Protein AF-I7BKN1-F1 (afdb_monomer)

Nearest PDB structures (foldseek):
  3a98-assembly2_C  TM=4.301E-01  e=1.721E+00  Homo sapiens

Radius of gyration: 21.57 Å; Cα contacts (8 Å, |Δi|>4): 76; chains: 1; bounding box: 31×23×84 Å

Mean predicted aligned error: 9.2 Å

Secondary structure (DSSP, 8-state):
---HHHHHHHHHHHHHHHHHHHHHHHHHHHTT-S-HHHHHHHHHHHHHHHHHHHHSSTT--HHHHHHHHHHHHHHHHHHHHHHHHTTS---TTPPTT-TTSS-SSGGGS--

pLDDT: mean 86.97, std 16.74, range [44.28, 98.81]

Solvent-accessible surface area (backbone atoms only — not comparable to full-atom values): 6450 Å² total; per-residue (Å²): 133,88,48,72,65,59,53,49,51,52,54,54,47,50,52,49,27,53,50,52,16,51,50,43,27,53,49,24,60,73,69,68,43,84,62,25,68,57,52,14,46,42,24,31,50,25,30,41,48,26,51,52,48,68,72,61,56,87,86,66,61,62,72,61,39,52,53,35,38,45,47,24,55,51,54,48,50,50,52,56,47,43,78,72,53,59,88,54,78,89,51,95,86,62,56,94,85,48,98,73,73,86,70,75,72,72,75,72,81,81,125

Sequence (111 aa):
MVSLQAIAVAVIGFAVVLGSAAAVYRDATRLEISRPALWAGFVAVTCGGGLATYLGPPNVPIPGLLVMVIAGPALYLFERDDARHGDEPADPHALPDGPGGDGANERRNEE

Foldseek 3Di:
DQDPVLVVLLVVLLVVLLVVLVVQLVVCVVLVQPPSNVLSVQLSCQSVVLSCVVSPDPPDDPVVSVCSNCVSVVVSVVSVVCSVDVVDPDDPPDDVPDVPPPDPPPVPPPD

Structure (mmCIF, N/CA/C/O backbone):
data_AF-I7BKN1-F1
#
_entry.id   AF-I7BKN1-F1
#
loop_
_atom_site.group_PDB
_atom_site.id
_atom_site.type_symbol
_atom_site.label_atom_id
_atom_site.label_alt_id
_atom_site.label_comp_id
_atom_site.label_asym_id
_atom_site.label_entity_id
_atom_site.label_seq_id
_atom_site.pdbx_PDB_ins_code
_atom_site.Cartn_x
_atom_site.Cartn_y
_atom_site.Cartn_z
_atom_site.occupancy
_atom_site.B_iso_or_equiv
_atom_site.auth_seq_id
_atom_site.auth_comp_id
_atom_site.auth_asym_id
_atom_site.auth_atom_id
_atom_site.pdbx_PDB_model_num
ATOM 1 N N . MET A 1 1 ? 13.162 -3.838 -26.303 1.00 58.38 1 MET A N 1
ATOM 2 C CA . MET A 1 1 ? 12.821 -5.250 -26.015 1.00 58.38 1 MET A CA 1
ATOM 3 C C . MET A 1 1 ? 12.589 -5.356 -24.518 1.00 58.38 1 MET A C 1
ATOM 5 O O . MET A 1 1 ? 13.444 -4.889 -23.777 1.00 58.38 1 MET A O 1
ATOM 9 N N . VAL A 1 2 ? 11.440 -5.866 -24.069 1.00 78.38 2 VAL A N 1
ATOM 10 C CA . VAL A 1 2 ? 11.189 -6.072 -22.630 1.00 78.38 2 VAL A CA 1
ATOM 11 C C . VAL A 1 2 ? 12.023 -7.271 -22.177 1.00 78.38 2 VAL A C 1
ATOM 13 O O . VAL A 1 2 ? 11.975 -8.319 -22.818 1.00 78.38 2 VAL A O 1
ATOM 16 N N . SER A 1 3 ? 12.832 -7.114 -21.128 1.00 90.44 3 SER A N 1
ATOM 17 C CA . SER A 1 3 ? 13.668 -8.206 -20.621 1.00 90.44 3 SER A CA 1
ATOM 18 C C . SER A 1 3 ? 12.841 -9.194 -19.793 1.00 90.44 3 SER A C 1
ATOM 20 O O . SER A 1 3 ? 11.864 -8.811 -19.148 1.00 90.44 3 SER A O 1
ATOM 22 N N . LEU A 1 4 ? 13.257 -10.465 -19.757 1.00 94.12 4 LEU A N 1
ATOM 23 C CA . LEU A 1 4 ? 12.643 -11.476 -18.884 1.00 94.12 4 LEU A CA 1
ATOM 24 C C . LEU A 1 4 ? 12.645 -11.026 -17.415 1.00 94.12 4 LEU A C 1
ATOM 26 O O . LEU A 1 4 ? 11.674 -11.246 -16.701 1.00 94.12 4 LEU A O 1
ATOM 30 N N . GLN A 1 5 ? 13.709 -10.340 -16.989 1.00 92.12 5 GLN A N 1
ATOM 31 C CA . GLN A 1 5 ? 13.807 -9.751 -15.657 1.00 92.12 5 GLN A CA 1
ATOM 32 C C . GLN A 1 5 ? 12.702 -8.716 -15.408 1.00 92.12 5 GLN A C 1
ATOM 34 O O . GLN A 1 5 ? 12.055 -8.773 -14.368 1.00 92.12 5 GLN A O 1
ATOM 39 N N . ALA A 1 6 ? 12.449 -7.802 -16.350 1.00 91.56 6 ALA A N 1
ATOM 40 C CA . ALA A 1 6 ? 11.390 -6.803 -16.200 1.00 91.56 6 ALA A CA 1
ATOM 41 C C . ALA A 1 6 ? 10.003 -7.458 -16.095 1.00 91.56 6 ALA A C 1
ATOM 43 O O . ALA A 1 6 ? 9.197 -7.058 -15.259 1.00 91.56 6 ALA A O 1
ATOM 44 N N . ILE A 1 7 ? 9.751 -8.510 -16.884 1.00 95.31 7 ILE A N 1
ATOM 45 C CA . ILE A 1 7 ? 8.505 -9.290 -16.812 1.00 95.31 7 ILE A CA 1
ATOM 46 C C . ILE A 1 7 ? 8.381 -9.978 -15.449 1.00 95.31 7 ILE A C 1
ATOM 48 O O . ILE A 1 7 ? 7.340 -9.873 -14.804 1.00 95.31 7 ILE A O 1
ATOM 52 N N . ALA A 1 8 ? 9.439 -10.648 -14.988 1.00 96.69 8 ALA A N 1
ATOM 53 C CA . ALA A 1 8 ? 9.441 -11.337 -13.702 1.00 96.69 8 ALA A CA 1
ATOM 54 C C . ALA A 1 8 ? 9.182 -10.367 -12.540 1.00 96.69 8 ALA A C 1
ATOM 56 O O . ALA A 1 8 ? 8.339 -10.645 -11.690 1.00 96.69 8 ALA A O 1
ATOM 57 N N . VAL A 1 9 ? 9.846 -9.205 -12.533 1.00 95.38 9 VAL A N 1
ATOM 58 C C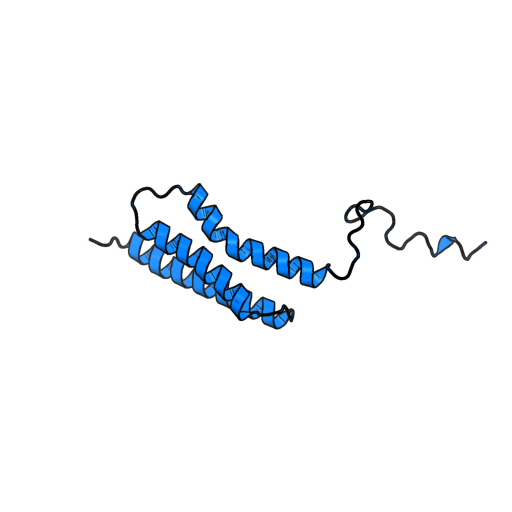A . VAL A 1 9 ? 9.629 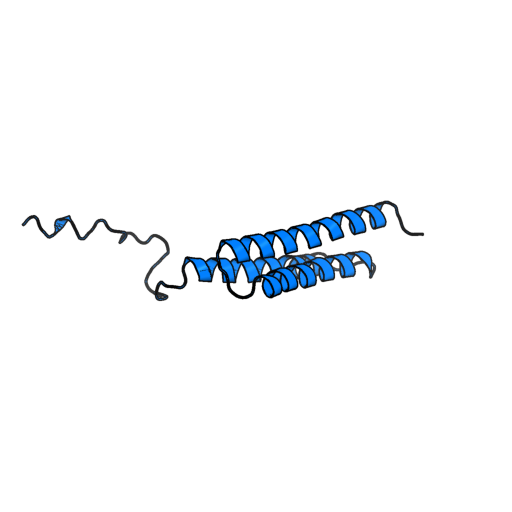-8.173 -11.510 1.00 95.38 9 VAL A CA 1
ATOM 59 C C . VAL A 1 9 ? 8.205 -7.628 -11.566 1.00 95.38 9 VAL A C 1
ATOM 61 O O . VAL A 1 9 ? 7.586 -7.476 -10.518 1.00 95.38 9 VAL A O 1
ATOM 64 N N . ALA A 1 10 ? 7.654 -7.376 -12.755 1.00 96.44 10 ALA A N 1
ATOM 65 C CA . ALA A 1 10 ? 6.282 -6.897 -12.886 1.00 96.44 10 ALA A CA 1
ATOM 66 C C . ALA A 1 10 ? 5.266 -7.907 -12.334 1.00 96.44 10 ALA A C 1
ATOM 68 O O . ALA A 1 10 ? 4.395 -7.532 -11.555 1.00 96.44 10 ALA A O 1
ATOM 69 N N . VAL A 1 11 ? 5.401 -9.189 -12.685 1.00 98.25 11 VAL A N 1
ATOM 70 C CA . VAL A 1 11 ? 4.478 -10.244 -12.240 1.00 98.25 11 VAL A CA 1
ATOM 71 C C . VAL A 1 11 ? 4.582 -10.474 -10.733 1.00 98.25 11 VAL A C 1
ATOM 73 O O . VAL A 1 11 ? 3.567 -10.445 -10.037 1.00 98.25 11 VAL A O 1
ATOM 76 N N . ILE A 1 12 ? 5.797 -10.674 -10.216 1.00 98.38 12 ILE A N 1
ATOM 77 C CA . ILE A 1 12 ? 6.016 -10.925 -8.786 1.00 98.38 12 ILE A CA 1
ATOM 78 C C . ILE A 1 12 ? 5.637 -9.686 -7.976 1.00 98.38 12 ILE A C 1
ATOM 80 O O . ILE A 1 12 ? 4.913 -9.796 -6.992 1.00 98.38 12 ILE A O 1
ATOM 84 N N . GLY A 1 13 ? 6.074 -8.503 -8.407 1.00 97.94 13 GLY A N 1
ATOM 85 C CA . GLY A 1 13 ? 5.750 -7.241 -7.754 1.00 97.94 13 GLY A CA 1
ATOM 86 C C . GLY A 1 13 ? 4.245 -7.005 -7.689 1.00 97.94 13 GLY A C 1
ATOM 87 O O . GLY A 1 13 ? 3.727 -6.674 -6.628 1.00 97.94 13 GLY A O 1
ATOM 88 N N . PHE A 1 14 ? 3.519 -7.241 -8.784 1.00 98.44 14 PHE A N 1
ATOM 89 C CA . PHE A 1 14 ? 2.065 -7.100 -8.803 1.00 98.44 14 PHE A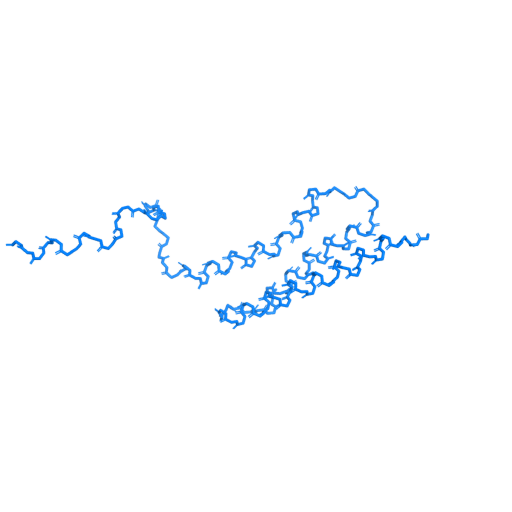 CA 1
ATOM 90 C C . PHE A 1 14 ? 1.379 -8.088 -7.850 1.00 98.44 14 PHE A C 1
ATOM 92 O O . PHE A 1 14 ? 0.488 -7.699 -7.095 1.00 98.44 14 PHE A O 1
ATOM 99 N N . ALA A 1 15 ? 1.833 -9.346 -7.821 1.00 98.69 15 ALA A N 1
ATOM 100 C CA . ALA A 1 15 ? 1.331 -10.340 -6.877 1.00 98.69 15 ALA A CA 1
ATOM 101 C C . ALA A 1 15 ? 1.589 -9.933 -5.416 1.00 98.69 15 ALA A C 1
ATOM 103 O O . ALA A 1 15 ? 0.702 -10.086 -4.579 1.00 98.69 15 ALA A O 1
ATOM 104 N N . VAL A 1 16 ? 2.763 -9.366 -5.113 1.00 98.56 16 VAL A N 1
ATOM 105 C CA . VAL A 1 16 ? 3.090 -8.832 -3.781 1.00 98.56 16 VAL A CA 1
ATOM 106 C C . VAL A 1 16 ? 2.171 -7.666 -3.421 1.00 98.56 16 VAL A C 1
ATOM 108 O O . VAL A 1 16 ? 1.604 -7.674 -2.335 1.00 98.56 16 VAL A O 1
ATOM 111 N N . VAL A 1 17 ? 1.948 -6.710 -4.329 1.00 98.75 17 VAL A N 1
ATOM 112 C CA . VAL A 1 17 ? 1.042 -5.568 -4.096 1.00 98.75 17 VAL A CA 1
ATOM 113 C C . VAL A 1 17 ? -0.370 -6.0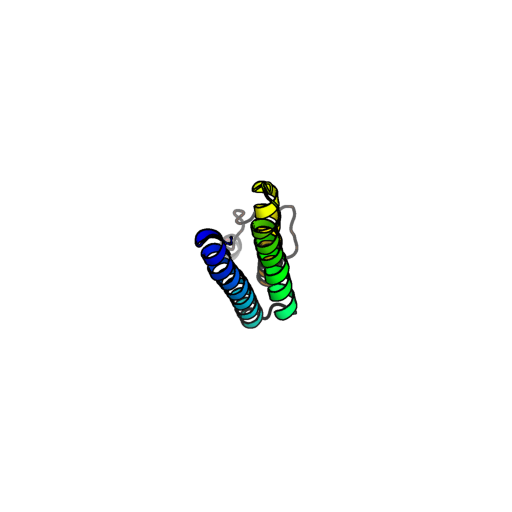48 -3.757 1.00 98.75 17 VAL A C 1
ATOM 115 O O . VAL A 1 17 ? -0.935 -5.635 -2.742 1.00 98.75 17 VAL A O 1
ATOM 118 N N . LEU A 1 18 ? -0.931 -6.952 -4.568 1.00 98.75 18 LEU A N 1
ATOM 119 C CA . LEU A 1 18 ? -2.261 -7.510 -4.319 1.00 98.75 18 LEU A CA 1
ATOM 120 C C . LEU A 1 18 ? -2.307 -8.332 -3.028 1.00 98.75 18 LEU A C 1
ATOM 122 O O . LEU A 1 18 ? -3.257 -8.207 -2.257 1.00 98.75 18 LEU A O 1
ATOM 126 N N . GLY A 1 19 ? -1.281 -9.146 -2.777 1.00 98.81 19 GLY A N 1
ATOM 127 C CA . GLY A 1 19 ? -1.163 -9.955 -1.569 1.00 98.81 19 GLY A CA 1
ATOM 128 C C . GLY A 1 19 ? -1.129 -9.101 -0.304 1.00 98.81 19 GLY A C 1
ATOM 129 O O . GLY A 1 19 ? -1.872 -9.376 0.636 1.00 98.81 19 GLY A O 1
ATOM 130 N N . SER A 1 20 ? -0.335 -8.029 -0.293 1.00 98.62 20 SER A N 1
ATOM 131 C CA . SER A 1 20 ? -0.254 -7.087 0.826 1.00 98.62 20 SER A CA 1
ATOM 132 C C . SER A 1 20 ? -1.570 -6.344 1.049 1.00 98.62 20 SER A C 1
ATOM 134 O O . SER A 1 20 ? -2.040 -6.275 2.183 1.00 98.62 20 SER A O 1
ATOM 136 N N . ALA A 1 21 ? -2.206 -5.838 -0.012 1.00 98.69 21 ALA A N 1
ATOM 137 C CA . ALA A 1 21 ? -3.495 -5.158 0.100 1.00 98.69 21 ALA A CA 1
ATOM 138 C C . ALA A 1 21 ? -4.596 -6.100 0.623 1.00 98.69 21 ALA A C 1
ATOM 140 O O . ALA A 1 21 ? -5.356 -5.734 1.519 1.00 98.69 21 ALA A O 1
ATOM 141 N N . ALA A 1 22 ? -4.648 -7.340 0.125 1.00 98.75 22 ALA A N 1
ATOM 142 C CA . ALA A 1 22 ? -5.589 -8.353 0.599 1.00 98.75 22 ALA A CA 1
ATOM 143 C C . ALA A 1 22 ? -5.324 -8.757 2.058 1.00 98.75 22 ALA A C 1
ATOM 145 O O . ALA A 1 22 ? -6.271 -8.943 2.825 1.00 98.75 22 ALA A O 1
ATOM 146 N N . ALA A 1 23 ? -4.053 -8.872 2.456 1.00 98.62 23 ALA A N 1
ATOM 147 C CA . ALA A 1 23 ? -3.669 -9.156 3.835 1.00 98.62 23 ALA A CA 1
ATOM 148 C C . ALA A 1 23 ? -4.128 -8.041 4.783 1.00 98.62 23 ALA A C 1
ATOM 150 O O . ALA A 1 23 ? -4.733 -8.338 5.809 1.00 98.62 23 ALA A O 1
ATOM 151 N N . VAL A 1 24 ? -3.919 -6.779 4.404 1.00 98.69 24 VAL A N 1
ATOM 152 C CA . VAL A 1 24 ? -4.352 -5.601 5.173 1.00 98.69 24 VAL A CA 1
ATOM 153 C C . VAL A 1 24 ? -5.871 -5.526 5.258 1.00 98.69 24 VAL A C 1
ATOM 155 O O . VAL A 1 24 ? -6.406 -5.384 6.350 1.00 98.69 24 VAL A O 1
ATOM 158 N N . TYR A 1 25 ? -6.587 -5.718 4.146 1.00 98.69 25 TYR A N 1
ATOM 159 C CA . TYR A 1 25 ? -8.052 -5.771 4.155 1.00 98.69 25 TYR A CA 1
ATOM 160 C C . TYR A 1 25 ? -8.573 -6.840 5.125 1.00 98.69 25 TYR A C 1
ATOM 162 O O . TYR A 1 25 ? -9.478 -6.591 5.925 1.00 98.69 25 TYR A O 1
ATOM 170 N N . ARG A 1 26 ? -7.994 -8.047 5.057 1.00 98.62 26 ARG A N 1
ATOM 171 C CA . ARG A 1 26 ? -8.381 -9.184 5.896 1.00 98.62 26 ARG A CA 1
ATOM 172 C C . ARG A 1 26 ? -8.056 -8.941 7.366 1.00 98.62 26 ARG A C 1
ATOM 174 O O . ARG A 1 26 ? -8.875 -9.292 8.207 1.00 98.62 26 ARG A O 1
ATOM 181 N N . ASP A 1 27 ? -6.885 -8.394 7.672 1.00 98.44 27 ASP A N 1
ATOM 182 C CA . ASP A 1 27 ? -6.467 -8.068 9.038 1.00 98.44 27 ASP A CA 1
ATOM 183 C C . ASP A 1 27 ? -7.368 -6.977 9.631 1.00 98.44 27 ASP A C 1
ATOM 185 O O . ASP A 1 27 ? -7.960 -7.201 10.681 1.00 98.44 27 ASP A O 1
ATOM 189 N N . ALA A 1 28 ? -7.606 -5.885 8.899 1.00 98.12 28 ALA A N 1
ATOM 190 C CA . ALA A 1 28 ? -8.480 -4.795 9.328 1.00 98.12 28 ALA A CA 1
ATOM 191 C C . ALA A 1 28 ? -9.920 -5.267 9.569 1.00 98.12 28 ALA A C 1
ATOM 193 O O . ALA A 1 28 ? -10.525 -4.924 10.576 1.00 98.12 28 ALA A O 1
ATOM 194 N N . THR A 1 29 ? -10.449 -6.126 8.690 1.00 98.25 29 THR A N 1
ATOM 195 C CA . THR A 1 29 ? -11.787 -6.720 8.868 1.00 98.25 29 THR A CA 1
ATOM 196 C C . THR A 1 29 ? -11.856 -7.610 10.113 1.00 98.25 29 THR A C 1
ATOM 198 O O . THR A 1 29 ? -12.883 -7.658 10.777 1.00 98.25 29 THR A O 1
ATOM 201 N N . ARG A 1 30 ? -10.779 -8.341 10.430 1.00 97.44 30 ARG A N 1
ATOM 202 C CA . ARG A 1 30 ? -10.719 -9.248 11.590 1.00 97.44 30 ARG A CA 1
ATOM 203 C C . ARG A 1 30 ? -10.544 -8.521 12.915 1.00 97.44 30 ARG A C 1
ATOM 205 O O . ARG A 1 30 ? -10.996 -9.033 13.928 1.00 97.44 30 ARG A O 1
ATOM 212 N N . LEU A 1 31 ? -9.838 -7.397 12.896 1.00 96.25 31 LEU A N 1
ATOM 213 C CA . LEU A 1 31 ? -9.593 -6.553 14.062 1.00 96.25 31 LEU A CA 1
ATOM 214 C C . LEU A 1 31 ? -10.652 -5.454 14.213 1.00 96.25 31 LEU A C 1
ATOM 216 O O . LEU A 1 31 ? -10.480 -4.577 15.046 1.00 96.25 31 LEU A O 1
ATOM 220 N N . GLU A 1 32 ? -11.706 -5.483 13.390 1.00 95.50 32 GLU A N 1
ATOM 221 C CA . GLU A 1 32 ? -12.795 -4.497 13.388 1.00 95.50 32 GLU A CA 1
ATOM 222 C C . GLU A 1 32 ? -12.310 -3.041 13.225 1.00 95.50 32 GLU A C 1
ATOM 224 O O . GLU A 1 32 ? -12.987 -2.090 13.609 1.00 95.50 32 GLU A O 1
ATOM 229 N N . ILE A 1 33 ? -11.153 -2.857 12.575 1.00 96.00 33 ILE A N 1
ATOM 230 C CA . ILE A 1 33 ? -10.598 -1.541 12.255 1.00 96.00 33 ILE A CA 1
ATOM 231 C C . ILE A 1 33 ? -11.498 -0.867 11.221 1.00 96.00 33 ILE A C 1
ATOM 233 O O . ILE A 1 33 ? -11.896 -1.456 10.206 1.00 96.00 33 ILE A O 1
ATOM 237 N N . SER A 1 34 ? -11.790 0.409 11.456 1.00 95.62 34 SER A N 1
ATOM 238 C CA . SER A 1 34 ? -12.652 1.198 10.586 1.00 95.62 34 SER A CA 1
ATOM 239 C C . SER A 1 34 ? -12.122 1.262 9.149 1.00 95.62 34 SER A C 1
ATOM 241 O O . SER A 1 34 ? -10.946 1.509 8.895 1.00 95.62 34 SER A O 1
ATOM 243 N N . ARG A 1 35 ? -13.036 1.120 8.178 1.00 96.56 35 ARG A N 1
ATOM 244 C CA . ARG A 1 35 ? -12.785 1.331 6.735 1.00 96.56 35 ARG A CA 1
ATOM 245 C C . ARG A 1 35 ? -11.661 0.438 6.155 1.00 96.56 35 ARG A C 1
ATOM 247 O O . ARG A 1 35 ? -10.737 0.952 5.519 1.00 96.56 35 ARG A O 1
ATOM 254 N N . PRO A 1 36 ? -11.777 -0.902 6.237 1.00 97.62 36 PRO A N 1
ATOM 255 C CA . PRO A 1 36 ? -10.739 -1.841 5.784 1.00 97.62 36 PRO A CA 1
ATOM 256 C C . PRO A 1 36 ? -10.356 -1.675 4.303 1.00 97.62 36 PRO A C 1
ATOM 258 O O . PRO A 1 36 ? -9.196 -1.845 3.927 1.00 97.62 36 PRO A O 1
ATOM 261 N N . ALA A 1 37 ? -11.313 -1.297 3.448 1.00 98.44 37 ALA A N 1
ATOM 262 C CA . ALA A 1 37 ? -11.066 -1.053 2.027 1.00 98.44 37 ALA A CA 1
ATOM 263 C C . ALA A 1 37 ? -10.152 0.159 1.771 1.00 98.44 37 ALA A C 1
ATOM 265 O O . ALA A 1 37 ? -9.350 0.123 0.839 1.00 98.44 37 ALA A O 1
ATOM 266 N N . LEU A 1 38 ? -10.239 1.214 2.591 1.00 98.44 38 LEU A N 1
ATOM 267 C CA . LEU A 1 38 ? -9.365 2.380 2.441 1.00 98.44 38 LEU A CA 1
ATOM 268 C C . LEU A 1 38 ? -7.924 2.033 2.808 1.00 98.44 38 LEU A C 1
ATOM 270 O O . LEU A 1 38 ? -7.016 2.382 2.060 1.00 98.44 38 LEU A O 1
ATOM 274 N N . TRP A 1 39 ? -7.715 1.297 3.901 1.00 98.56 39 TRP A N 1
ATOM 275 C CA . TRP A 1 39 ? -6.381 0.860 4.322 1.00 98.56 39 TRP A CA 1
ATOM 276 C C . TRP A 1 39 ? -5.708 -0.044 3.293 1.00 98.56 39 TRP A C 1
ATOM 278 O O . TRP A 1 39 ? -4.561 0.186 2.907 1.00 98.56 39 TRP A O 1
ATOM 288 N N . ALA A 1 40 ? -6.450 -1.018 2.765 1.00 98.56 40 ALA A N 1
ATOM 289 C CA . ALA A 1 40 ? -5.981 -1.842 1.658 1.00 98.56 40 ALA A CA 1
ATOM 290 C C . ALA A 1 40 ? -5.671 -1.005 0.404 1.00 98.56 40 ALA A C 1
ATOM 292 O O . ALA A 1 40 ? -4.674 -1.251 -0.274 1.00 98.56 40 ALA A O 1
ATOM 293 N N . GLY A 1 41 ? -6.496 0.009 0.123 1.00 98.62 41 GLY A N 1
ATOM 294 C CA . GLY A 1 41 ? -6.295 0.962 -0.966 1.00 98.62 41 GLY A CA 1
ATOM 295 C C . GLY A 1 41 ? -5.007 1.772 -0.822 1.00 98.62 41 GLY A C 1
ATOM 296 O O . GLY A 1 41 ? -4.251 1.861 -1.785 1.00 98.62 41 GLY A O 1
ATOM 297 N N . PHE A 1 42 ? -4.707 2.300 0.369 1.00 98.44 42 PHE A N 1
ATOM 298 C CA . PHE A 1 42 ? -3.446 3.003 0.626 1.00 98.44 42 PHE A CA 1
ATOM 299 C C . PHE A 1 42 ? -2.243 2.110 0.335 1.00 98.44 42 PHE A C 1
ATOM 301 O O . PHE A 1 42 ? -1.365 2.507 -0.425 1.00 98.44 42 PHE A O 1
ATOM 308 N N . VAL A 1 43 ? -2.239 0.882 0.856 1.00 98.75 43 VAL A N 1
ATOM 309 C CA . VAL A 1 43 ? -1.164 -0.089 0.608 1.00 98.75 43 VAL A CA 1
ATOM 310 C C . VAL A 1 43 ? -1.031 -0.408 -0.882 1.00 98.75 43 VAL A C 1
ATOM 312 O O . VAL A 1 43 ? 0.078 -0.414 -1.415 1.00 98.75 43 VAL A O 1
ATOM 315 N N . ALA A 1 44 ? -2.147 -0.625 -1.582 1.00 98.69 44 ALA A N 1
ATOM 316 C CA . ALA A 1 44 ? -2.134 -0.888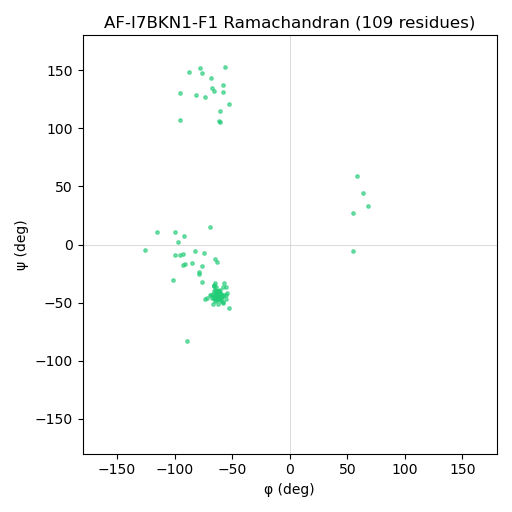 -3.018 1.00 98.69 44 ALA A CA 1
ATOM 317 C C . ALA A 1 44 ? -1.560 0.292 -3.817 1.00 98.69 44 ALA A C 1
ATOM 319 O O . ALA A 1 44 ? -0.737 0.086 -4.709 1.00 98.69 44 ALA A O 1
ATOM 320 N N . VAL A 1 45 ? -1.957 1.524 -3.486 1.00 98.69 45 VAL A N 1
ATOM 321 C CA . VAL A 1 45 ? -1.504 2.742 -4.170 1.00 98.69 45 VAL A CA 1
ATOM 322 C C . VAL A 1 45 ? -0.024 2.998 -3.916 1.00 98.69 45 VAL A C 1
ATOM 324 O O . VAL A 1 45 ? 0.710 3.276 -4.860 1.00 98.69 45 VAL A O 1
ATOM 327 N N . THR A 1 46 ? 0.444 2.885 -2.676 1.00 98.50 46 THR A N 1
ATOM 328 C CA . THR A 1 46 ? 1.833 3.209 -2.337 1.00 98.50 46 THR A CA 1
ATOM 329 C C . THR A 1 46 ? 2.802 2.140 -2.846 1.00 98.50 46 THR A C 1
ATOM 331 O O . THR A 1 46 ? 3.781 2.462 -3.523 1.00 98.50 46 THR A O 1
ATOM 334 N N . CYS A 1 47 ? 2.500 0.855 -2.624 1.00 98.50 47 CYS A N 1
ATOM 335 C CA . CYS A 1 47 ? 3.322 -0.249 -3.125 1.00 98.50 47 CYS A CA 1
ATOM 336 C C . CYS A 1 47 ? 3.249 -0.359 -4.655 1.00 98.50 47 CYS A C 1
ATOM 338 O O . CYS A 1 47 ? 4.276 -0.521 -5.315 1.00 98.50 47 CYS A O 1
ATOM 340 N N . GLY A 1 48 ? 2.050 -0.235 -5.232 1.00 98.06 48 GLY A N 1
ATOM 341 C CA . GLY A 1 48 ? 1.842 -0.253 -6.679 1.00 98.06 48 GLY A CA 1
ATOM 342 C C . GLY A 1 48 ? 2.484 0.945 -7.377 1.00 98.06 48 GLY A C 1
ATOM 343 O O . GLY A 1 48 ? 3.113 0.776 -8.417 1.00 98.06 48 GLY A O 1
ATOM 3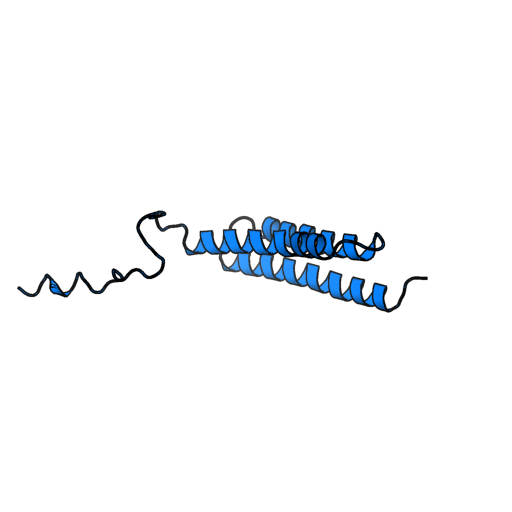44 N N . GLY A 1 49 ? 2.410 2.135 -6.778 1.00 97.75 49 GLY A N 1
ATOM 345 C CA . GLY A 1 49 ? 3.102 3.335 -7.247 1.00 97.75 49 GLY A CA 1
ATOM 346 C C . GLY A 1 49 ? 4.623 3.180 -7.212 1.00 97.75 49 GLY A C 1
ATOM 347 O O . GLY A 1 49 ? 5.297 3.526 -8.183 1.00 97.75 49 GLY A O 1
ATOM 348 N N . GLY A 1 50 ? 5.167 2.576 -6.150 1.00 97.00 50 GLY A N 1
ATOM 349 C CA . GLY A 1 50 ? 6.583 2.208 -6.069 1.00 97.00 50 GLY A CA 1
ATOM 350 C C . GLY A 1 50 ? 6.998 1.225 -7.168 1.00 97.00 50 GLY A C 1
ATOM 351 O O . GLY A 1 50 ? 7.987 1.462 -7.860 1.00 97.00 50 GLY A O 1
ATOM 352 N N . LEU A 1 51 ? 6.212 0.169 -7.401 1.00 96.88 51 LEU A N 1
ATOM 353 C CA . LEU A 1 51 ? 6.453 -0.798 -8.478 1.00 96.88 51 LEU A CA 1
ATOM 354 C C . LEU A 1 51 ? 6.389 -0.148 -9.868 1.00 96.88 51 LEU A C 1
ATOM 356 O O . LEU A 1 51 ? 7.275 -0.363 -10.693 1.00 96.88 51 LEU A O 1
ATOM 360 N N . ALA A 1 52 ? 5.362 0.661 -10.128 1.00 95.94 52 ALA A N 1
ATOM 361 C CA . ALA A 1 52 ? 5.197 1.365 -11.396 1.00 95.94 52 ALA A CA 1
ATOM 362 C C . ALA A 1 52 ? 6.362 2.328 -11.650 1.00 95.94 52 ALA A C 1
ATOM 364 O O . ALA A 1 52 ? 6.886 2.393 -12.760 1.00 95.94 52 ALA A O 1
ATOM 365 N N . THR A 1 53 ? 6.810 3.024 -10.602 1.00 95.38 53 THR A N 1
ATOM 366 C CA . THR A 1 53 ? 7.970 3.912 -10.677 1.00 95.38 53 THR A CA 1
ATOM 367 C C . THR A 1 53 ? 9.239 3.109 -10.955 1.00 95.38 53 THR A C 1
ATOM 369 O O . THR A 1 53 ? 9.987 3.477 -11.847 1.00 95.38 53 THR A O 1
ATOM 372 N N . TYR A 1 54 ? 9.466 1.980 -10.278 1.00 93.94 54 TYR A N 1
ATOM 373 C CA . TYR A 1 54 ? 10.624 1.115 -10.535 1.00 93.94 54 TYR A CA 1
ATOM 374 C C . TYR A 1 54 ? 10.691 0.607 -11.988 1.00 93.94 54 TYR A C 1
ATOM 376 O O . TYR A 1 54 ? 11.777 0.493 -12.552 1.00 93.94 54 TYR A O 1
ATOM 384 N N . LEU A 1 55 ? 9.542 0.305 -12.600 1.00 93.75 55 LEU A N 1
ATOM 385 C CA . LEU A 1 55 ? 9.463 -0.233 -13.963 1.00 93.75 55 LEU A CA 1
ATOM 386 C C . LEU A 1 55 ? 9.478 0.836 -15.071 1.00 93.75 55 LEU A C 1
ATOM 388 O O . LEU A 1 55 ? 9.659 0.480 -16.235 1.00 93.75 55 LEU A O 1
ATOM 392 N N . GLY A 1 56 ? 9.242 2.110 -14.742 1.00 89.06 56 GLY A N 1
ATOM 393 C CA . GLY A 1 56 ? 9.077 3.188 -15.720 1.00 89.06 56 GLY A CA 1
ATOM 394 C C . GLY A 1 56 ? 10.394 3.880 -16.101 1.00 89.06 56 GLY A C 1
ATOM 395 O O . GLY A 1 56 ? 10.956 3.570 -17.155 1.00 89.06 56 GLY A O 1
ATOM 396 N N . PRO A 1 57 ? 10.882 4.862 -15.316 1.00 83.31 57 PRO A N 1
ATOM 397 C CA . PRO A 1 57 ? 12.092 5.607 -15.653 1.00 83.31 57 PRO A CA 1
ATOM 398 C C . PRO A 1 57 ? 13.387 4.815 -15.390 1.00 83.31 57 PRO A C 1
ATOM 400 O O . PRO A 1 57 ? 13.473 4.067 -14.415 1.00 83.31 57 PRO A O 1
ATOM 403 N N . PRO A 1 58 ? 14.450 5.026 -16.186 1.00 76.44 58 PRO A N 1
ATOM 404 C CA . PRO A 1 58 ? 15.783 4.545 -15.836 1.00 76.44 58 PRO A CA 1
ATOM 405 C C . PRO A 1 58 ? 16.340 5.308 -14.617 1.00 76.44 58 PRO A C 1
ATOM 407 O O . PRO A 1 58 ? 16.173 6.521 -14.512 1.00 76.44 58 PRO A O 1
ATOM 410 N N . ASN A 1 59 ? 17.069 4.611 -13.736 1.00 85.81 59 ASN A N 1
ATOM 411 C CA . ASN A 1 59 ? 17.810 5.177 -12.591 1.00 85.81 59 ASN A CA 1
ATOM 412 C C . ASN A 1 59 ? 16.960 5.859 -11.503 1.00 85.81 59 ASN A C 1
ATOM 414 O O . ASN A 1 59 ? 17.318 6.922 -10.994 1.00 85.81 59 ASN A O 1
ATOM 418 N N . VAL A 1 60 ? 15.850 5.240 -11.103 1.00 89.69 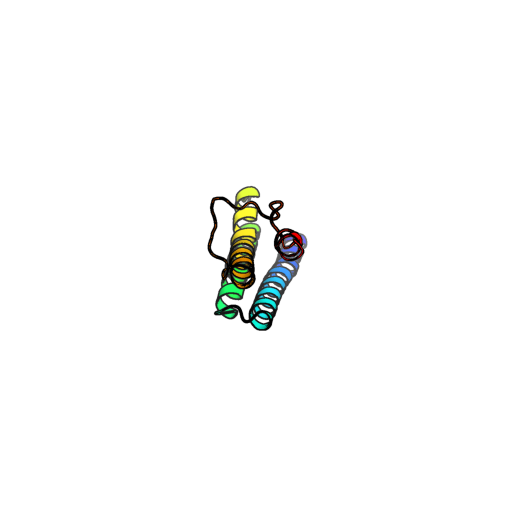60 VAL A N 1
ATOM 419 C CA . VAL A 1 60 ? 15.072 5.733 -9.961 1.00 89.69 60 VAL A CA 1
ATOM 420 C C . VAL A 1 60 ? 15.883 5.603 -8.659 1.00 89.69 60 VAL A C 1
ATOM 422 O O . VAL A 1 60 ? 16.414 4.523 -8.382 1.00 89.69 60 VAL A O 1
ATOM 425 N N . PRO A 1 61 ? 15.956 6.654 -7.818 1.00 93.38 61 PRO A N 1
ATOM 426 C CA . PRO A 1 61 ? 16.608 6.571 -6.517 1.00 93.38 61 PRO A CA 1
ATOM 427 C C . PRO A 1 61 ? 15.934 5.531 -5.616 1.00 93.38 61 PRO A C 1
ATOM 429 O O . PRO A 1 61 ? 14.792 5.706 -5.185 1.00 93.38 61 PRO A O 1
ATOM 432 N N . ILE A 1 62 ? 16.670 4.467 -5.282 1.00 94.12 62 ILE A N 1
ATOM 433 C CA . ILE A 1 62 ? 16.182 3.386 -4.413 1.00 94.12 62 ILE A CA 1
ATOM 434 C C . ILE A 1 62 ? 15.649 3.902 -3.065 1.00 94.12 62 ILE A C 1
ATOM 436 O O . ILE A 1 62 ? 14.576 3.450 -2.667 1.00 94.12 62 ILE A O 1
ATOM 440 N N . PRO A 1 63 ? 16.286 4.875 -2.377 1.00 96.00 63 PRO A N 1
ATOM 441 C CA . PRO A 1 63 ? 15.749 5.382 -1.113 1.00 96.00 63 PRO A CA 1
ATOM 442 C C . PRO A 1 63 ? 14.323 5.937 -1.238 1.00 96.00 63 PRO A C 1
ATOM 444 O O . PRO A 1 63 ? 13.467 5.615 -0.420 1.00 96.00 63 PRO A O 1
ATOM 447 N N . GLY A 1 64 ? 14.035 6.706 -2.294 1.00 94.19 64 GLY A N 1
ATOM 448 C CA . GLY A 1 64 ? 12.696 7.257 -2.527 1.00 94.19 64 GLY A CA 1
ATOM 449 C C . GLY A 1 64 ? 11.655 6.175 -2.826 1.00 94.19 64 GLY A C 1
ATOM 450 O O . GLY A 1 64 ? 10.521 6.264 -2.357 1.00 94.19 64 GLY A O 1
ATOM 451 N N . LEU A 1 65 ? 12.047 5.114 -3.540 1.00 95.44 65 LEU A N 1
ATOM 452 C CA . LEU A 1 65 ? 11.182 3.955 -3.777 1.00 95.44 65 LEU A CA 1
ATOM 453 C C . LEU A 1 65 ? 10.822 3.232 -2.481 1.00 95.44 65 LEU A C 1
ATOM 455 O O . 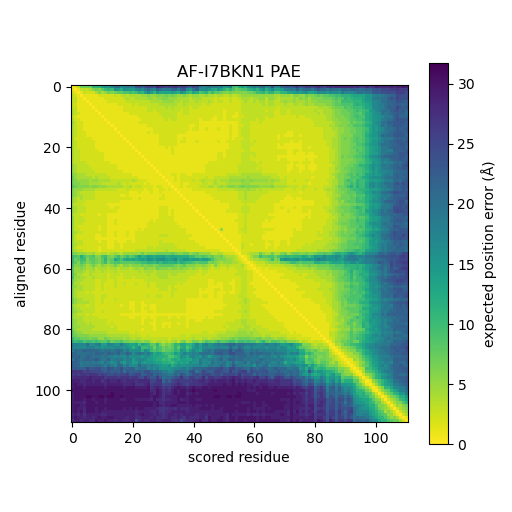LEU A 1 65 ? 9.661 2.886 -2.288 1.00 95.44 65 LEU A O 1
ATOM 459 N N . LEU A 1 66 ? 11.794 3.022 -1.590 1.00 96.31 66 LEU A N 1
ATOM 460 C CA . LEU A 1 66 ? 11.550 2.361 -0.307 1.00 96.31 66 LEU A CA 1
ATOM 461 C C . LEU A 1 66 ? 10.578 3.163 0.561 1.00 96.31 66 LEU A C 1
ATOM 463 O O . LEU A 1 66 ? 9.660 2.581 1.135 1.00 96.31 66 LEU A O 1
ATOM 467 N N . VAL A 1 67 ? 10.729 4.491 0.595 1.00 97.38 67 VAL A N 1
ATOM 468 C CA . VAL A 1 67 ? 9.788 5.380 1.291 1.00 97.38 67 VAL A CA 1
ATOM 469 C C . VAL A 1 67 ? 8.383 5.243 0.708 1.00 97.38 67 VAL A C 1
ATOM 471 O O . VAL A 1 67 ? 7.432 5.070 1.467 1.00 97.38 67 VAL A O 1
ATOM 474 N N . MET A 1 68 ? 8.241 5.251 -0.623 1.00 97.00 68 MET A N 1
ATOM 475 C CA . MET A 1 68 ? 6.936 5.039 -1.255 1.00 97.00 68 MET A CA 1
ATOM 476 C C . MET A 1 68 ? 6.340 3.682 -0.887 1.00 97.00 68 MET A C 1
ATOM 478 O O . MET A 1 68 ? 5.195 3.628 -0.466 1.00 97.00 68 MET A O 1
ATOM 482 N N . VAL A 1 69 ? 7.097 2.589 -0.988 1.00 97.62 69 VAL A N 1
ATOM 483 C CA . VAL A 1 69 ? 6.574 1.244 -0.701 1.00 97.62 69 VAL A CA 1
ATOM 484 C C . VAL A 1 69 ? 6.146 1.101 0.763 1.00 97.62 69 VAL A C 1
ATOM 486 O O . VAL A 1 69 ? 5.105 0.510 1.032 1.00 97.62 69 VAL A O 1
ATOM 489 N N . ILE A 1 70 ? 6.906 1.658 1.709 1.00 97.69 70 ILE A N 1
ATOM 490 C CA . ILE A 1 70 ? 6.637 1.506 3.147 1.00 97.69 70 ILE A CA 1
ATOM 491 C C . ILE A 1 70 ? 5.515 2.430 3.637 1.00 97.69 70 ILE A C 1
ATOM 493 O O . ILE A 1 70 ? 4.866 2.094 4.622 1.00 97.69 70 ILE A O 1
ATOM 497 N N . ALA A 1 71 ? 5.234 3.545 2.955 1.00 98.12 71 ALA A N 1
ATOM 498 C CA . ALA A 1 71 ? 4.273 4.548 3.420 1.00 98.12 71 ALA A CA 1
ATOM 499 C C . ALA A 1 71 ? 2.890 3.966 3.776 1.00 98.12 71 ALA A C 1
ATOM 501 O O . ALA A 1 71 ? 2.427 4.141 4.899 1.00 98.12 71 ALA A O 1
ATOM 502 N N . GLY A 1 72 ? 2.240 3.242 2.860 1.00 97.69 72 GLY A N 1
ATOM 503 C CA . GLY A 1 72 ? 0.925 2.636 3.111 1.00 97.69 72 GLY A CA 1
ATOM 504 C C . GLY A 1 72 ? 0.942 1.600 4.244 1.00 97.69 72 GLY A C 1
ATOM 505 O O . GLY A 1 72 ? 0.138 1.721 5.168 1.00 97.69 72 GLY A O 1
ATOM 506 N N . PRO A 1 73 ? 1.857 0.608 4.221 1.00 98.25 73 PRO A N 1
ATOM 507 C CA . PRO A 1 73 ? 2.016 -0.344 5.318 1.00 98.25 73 PRO A CA 1
ATOM 508 C C . PRO A 1 73 ? 2.275 0.314 6.677 1.00 98.25 73 PRO A C 1
ATOM 510 O O . PRO A 1 73 ? 1.661 -0.086 7.659 1.00 98.25 73 PRO A O 1
ATOM 513 N N . ALA A 1 74 ? 3.143 1.327 6.742 1.00 98.25 74 ALA A N 1
ATOM 514 C CA . ALA A 1 74 ? 3.445 2.033 7.983 1.00 98.25 74 ALA A CA 1
ATOM 515 C C . ALA A 1 74 ? 2.215 2.765 8.530 1.00 98.25 74 ALA A C 1
ATOM 517 O O . ALA A 1 74 ? 1.896 2.612 9.704 1.00 98.25 74 ALA A O 1
ATOM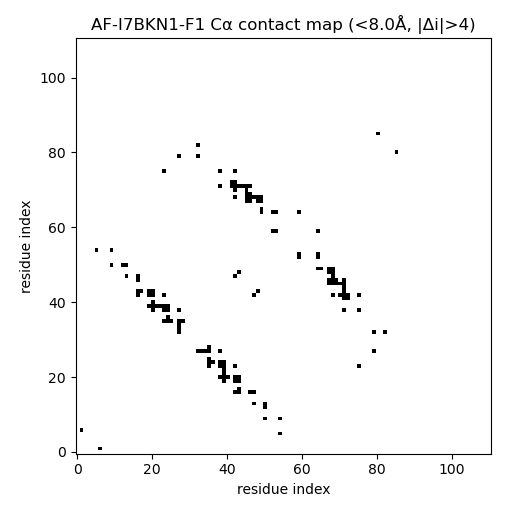 518 N N . LEU A 1 75 ? 1.479 3.485 7.675 1.00 97.88 75 LEU A N 1
ATOM 519 C CA . LEU A 1 75 ? 0.237 4.150 8.077 1.00 97.88 75 LEU A CA 1
ATOM 520 C C . LEU A 1 75 ? -0.796 3.156 8.618 1.00 97.88 75 LEU A C 1
ATOM 522 O O . LEU A 1 75 ? -1.402 3.413 9.652 1.00 97.88 75 LEU A O 1
ATOM 526 N N . TYR A 1 76 ? -0.962 2.006 7.958 1.00 98.19 76 TYR A N 1
ATOM 527 C CA . TYR A 1 76 ? -1.857 0.963 8.455 1.00 98.19 76 TYR A CA 1
ATOM 528 C C . TYR A 1 76 ? -1.402 0.394 9.804 1.00 98.19 76 TYR A C 1
ATOM 530 O O . TYR A 1 76 ? -2.229 0.125 10.668 1.00 98.19 76 TYR A O 1
ATOM 538 N N . LEU A 1 77 ? -0.096 0.200 10.000 1.00 97.69 77 LEU A N 1
ATOM 539 C CA . LEU A 1 77 ? 0.427 -0.288 11.274 1.00 97.69 77 LEU A CA 1
ATOM 540 C C . LEU A 1 77 ? 0.205 0.709 12.412 1.00 97.69 77 LEU A C 1
ATOM 542 O O . LEU A 1 77 ? -0.082 0.262 13.515 1.00 97.69 77 LEU A O 1
ATOM 546 N N . PHE A 1 78 ? 0.286 2.016 12.149 1.00 95.94 78 PHE A N 1
ATOM 547 C CA . PHE A 1 78 ? -0.043 3.034 13.148 1.00 95.94 78 PHE A CA 1
ATOM 548 C C . PHE A 1 78 ? -1.523 3.006 13.528 1.00 95.94 78 PHE A C 1
ATOM 550 O O . PHE A 1 78 ? -1.831 2.962 14.710 1.00 95.94 78 PHE A O 1
ATOM 557 N N . GLU A 1 79 ? -2.432 2.933 12.553 1.00 95.94 79 GLU A N 1
ATOM 558 C CA . GLU A 1 79 ? -3.866 2.774 12.840 1.00 95.94 79 GLU A CA 1
ATOM 559 C C . GLU A 1 79 ? -4.143 1.491 13.630 1.00 95.94 79 GLU A C 1
ATOM 561 O O . GLU A 1 79 ? -4.932 1.469 14.566 1.00 95.94 79 GLU A O 1
ATOM 566 N N . ARG A 1 80 ? -3.498 0.389 13.245 1.00 95.44 80 ARG A N 1
ATOM 567 C CA . ARG A 1 80 ? -3.666 -0.902 13.913 1.00 95.44 80 ARG A CA 1
ATOM 568 C C . ARG A 1 80 ? -3.162 -0.881 15.352 1.00 95.44 80 ARG A C 1
ATOM 570 O O . ARG A 1 80 ? -3.677 -1.640 16.169 1.00 95.44 80 ARG A O 1
ATOM 577 N N . ASP A 1 81 ? -2.124 -0.102 15.626 1.00 93.56 81 ASP A N 1
ATOM 578 C CA . ASP A 1 81 ? -1.597 0.094 16.971 1.00 93.56 81 ASP A CA 1
ATOM 579 C C . ASP A 1 81 ? -2.546 0.954 17.813 1.00 93.56 81 ASP A C 1
ATOM 581 O O . ASP A 1 81 ? -2.915 0.552 18.914 1.00 93.56 81 ASP A O 1
ATOM 585 N N . ASP A 1 82 ? -3.042 2.056 17.246 1.00 90.25 82 ASP A N 1
ATOM 586 C CA . ASP A 1 82 ? -4.049 2.920 17.872 1.00 90.25 82 ASP A CA 1
ATOM 587 C C . ASP A 1 82 ? -5.340 2.148 18.185 1.00 90.25 82 ASP A C 1
ATOM 589 O O . ASP A 1 82 ? -5.831 2.166 19.307 1.00 90.25 82 ASP A O 1
ATOM 593 N N . ALA A 1 83 ? -5.822 1.320 17.257 1.00 90.38 83 ALA A N 1
ATOM 594 C CA . ALA A 1 83 ? -6.985 0.461 17.479 1.00 90.38 83 ALA A CA 1
ATOM 595 C C . ALA A 1 83 ? -6.791 -0.594 18.589 1.00 90.38 83 ALA A C 1
ATOM 597 O O . ALA A 1 83 ? -7.762 -1.213 19.020 1.00 90.38 83 ALA A O 1
ATOM 598 N N . ARG A 1 84 ? -5.551 -0.858 19.024 1.00 88.62 84 ARG A N 1
ATOM 599 C CA . ARG A 1 84 ? -5.238 -1.821 20.094 1.00 88.62 84 ARG A CA 1
ATOM 600 C C . ARG A 1 84 ? -4.952 -1.169 21.438 1.00 88.62 84 ARG A C 1
ATOM 602 O O . ARG A 1 84 ? -5.188 -1.813 22.454 1.00 88.62 84 ARG A O 1
ATOM 609 N N . HIS A 1 85 ? -4.410 0.045 21.437 1.00 83.56 85 HIS A N 1
ATOM 610 C CA . HIS A 1 85 ? -3.895 0.704 22.639 1.00 83.56 85 HIS A CA 1
ATOM 611 C C . HIS A 1 85 ? -4.500 2.100 22.884 1.00 83.56 85 HIS A C 1
ATOM 613 O O . HIS A 1 85 ? -4.211 2.709 23.908 1.00 83.56 85 HIS A O 1
ATOM 619 N N . GLY A 1 86 ? -5.333 2.612 21.975 1.00 75.12 86 GLY A N 1
ATOM 620 C CA . GLY A 1 86 ? -5.820 3.998 21.962 1.00 75.12 86 GLY A CA 1
ATOM 621 C C . GLY A 1 86 ? -6.890 4.344 23.001 1.00 75.12 86 GLY A C 1
ATOM 622 O O . GLY A 1 86 ? -7.225 5.517 23.151 1.00 75.12 86 GLY A O 1
ATOM 623 N N . ASP A 1 87 ? -7.411 3.357 23.736 1.00 75.75 87 ASP A N 1
ATOM 624 C CA . ASP A 1 87 ? -8.327 3.602 24.859 1.00 75.75 87 ASP A CA 1
ATOM 625 C C . ASP A 1 87 ? -7.594 4.115 26.114 1.00 75.75 87 ASP A C 1
ATOM 627 O O . ASP A 1 87 ? -8.222 4.698 27.001 1.00 75.75 87 ASP A O 1
ATOM 631 N N . GLU A 1 88 ? -6.271 3.932 26.191 1.00 74.75 88 GLU A N 1
ATOM 632 C CA . GLU A 1 88 ? -5.468 4.420 27.309 1.00 74.75 88 GLU A CA 1
ATOM 633 C C . GLU A 1 88 ? -5.141 5.913 27.115 1.00 74.75 88 GLU A C 1
ATOM 635 O O . GLU A 1 88 ? -4.639 6.312 26.057 1.00 74.75 88 GLU A O 1
ATOM 640 N N . PRO A 1 89 ? -5.386 6.781 28.116 1.00 73.56 89 PRO A N 1
ATOM 641 C CA . PRO A 1 89 ? -4.979 8.175 28.040 1.00 73.56 89 PRO A CA 1
ATOM 642 C C . PRO A 1 89 ? -3.468 8.267 27.825 1.00 73.56 89 PRO A C 1
ATOM 644 O O . PRO A 1 89 ? -2.696 7.663 28.566 1.00 73.56 89 PRO A O 1
ATOM 647 N N . ALA A 1 90 ? -3.032 9.066 26.850 1.00 73.25 90 ALA A N 1
ATOM 648 C CA . ALA A 1 90 ? -1.610 9.327 26.668 1.00 73.25 90 ALA A CA 1
ATOM 649 C C . ALA A 1 90 ? -1.040 9.988 27.938 1.00 73.25 90 ALA A C 1
ATOM 651 O O . ALA A 1 90 ? -1.300 11.167 28.185 1.00 73.25 90 ALA A O 1
ATOM 652 N N . ASP A 1 91 ? -0.279 9.235 28.739 1.00 74.38 91 ASP A N 1
ATOM 653 C CA . ASP A 1 91 ? 0.417 9.729 29.929 1.00 74.38 91 ASP A CA 1
ATOM 654 C C . ASP A 1 91 ? 1.874 10.091 29.578 1.00 74.38 91 ASP A C 1
ATOM 656 O O . ASP A 1 91 ? 2.705 9.198 29.394 1.00 74.38 91 ASP A O 1
ATOM 660 N N . PRO A 1 92 ? 2.236 11.389 29.515 1.00 77.75 92 PRO A N 1
ATOM 661 C CA . PRO A 1 92 ? 3.604 11.822 29.232 1.00 77.75 92 PRO A CA 1
ATOM 662 C C . PRO A 1 92 ? 4.620 11.426 30.316 1.00 77.75 92 PRO A C 1
ATOM 664 O O . PRO A 1 92 ? 5.823 11.595 30.107 1.00 77.75 92 PRO A O 1
ATOM 667 N N . HIS A 1 93 ? 4.157 10.971 31.485 1.00 79.19 93 HIS A N 1
ATOM 668 C CA . HIS A 1 93 ? 4.985 10.561 32.617 1.00 79.19 93 HIS A CA 1
ATOM 669 C C . HIS A 1 93 ? 5.169 9.043 32.726 1.00 79.19 93 HIS A C 1
ATOM 671 O O . HIS A 1 93 ? 6.010 8.598 33.513 1.00 79.19 93 HIS A O 1
ATOM 677 N N . ALA A 1 94 ? 4.445 8.256 31.930 1.00 67.56 94 ALA A N 1
ATOM 678 C CA . ALA A 1 94 ? 4.592 6.812 31.883 1.00 67.56 94 ALA A CA 1
ATOM 679 C C . ALA A 1 94 ? 5.534 6.403 30.745 1.00 67.56 94 ALA A C 1
ATOM 681 O O . ALA A 1 94 ? 5.396 6.818 29.595 1.00 67.56 94 ALA A O 1
ATOM 682 N N . LEU A 1 95 ? 6.504 5.551 31.071 1.00 69.44 95 LEU A N 1
ATOM 683 C CA . LEU A 1 95 ? 7.218 4.776 30.062 1.00 69.44 95 LEU A CA 1
ATOM 684 C C . LEU A 1 95 ? 6.441 3.476 29.809 1.00 69.44 95 LEU A C 1
ATOM 686 O O . LEU A 1 95 ? 5.865 2.942 30.764 1.00 69.44 95 LEU A O 1
ATOM 690 N N . PRO A 1 96 ? 6.471 2.928 28.579 1.00 57.81 96 PRO A N 1
ATOM 691 C CA . PRO A 1 96 ? 6.053 1.551 28.342 1.00 57.81 96 PRO A CA 1
ATOM 692 C C . PRO A 1 96 ? 6.819 0.643 29.318 1.00 57.81 96 PRO A C 1
ATOM 694 O O . PRO A 1 96 ? 8.049 0.690 29.357 1.00 57.81 96 PRO A O 1
ATOM 697 N N . ASP A 1 97 ? 6.093 -0.101 30.154 1.00 60.00 97 ASP A N 1
ATOM 698 C CA . ASP A 1 97 ? 6.612 -1.001 31.199 1.00 60.00 97 ASP A CA 1
ATOM 699 C C . ASP A 1 97 ? 7.326 -0.342 32.404 1.00 60.00 97 ASP A C 1
ATOM 701 O O . ASP A 1 97 ? 8.244 -0.915 33.001 1.00 60.00 97 ASP A O 1
ATOM 705 N N . GLY A 1 98 ? 6.904 0.856 32.826 1.00 52.03 98 GLY A N 1
ATOM 706 C CA . GLY A 1 98 ? 7.326 1.424 34.114 1.00 52.03 98 GLY A CA 1
ATOM 707 C C . GLY A 1 98 ? 7.015 0.492 35.310 1.00 52.03 98 GLY A C 1
ATOM 708 O O . GLY A 1 98 ? 6.046 -0.265 35.267 1.00 52.03 98 GLY A O 1
ATOM 709 N N . PRO A 1 99 ? 7.776 0.548 36.424 1.00 51.94 99 PRO A N 1
ATOM 710 C CA . PRO A 1 99 ? 7.721 -0.432 37.524 1.00 51.94 99 PRO A CA 1
ATOM 711 C C . PRO A 1 99 ? 6.429 -0.399 38.372 1.00 51.94 99 PRO A C 1
ATOM 713 O O . PRO A 1 99 ? 6.397 -0.938 39.476 1.00 51.94 99 PRO A O 1
ATOM 716 N N . GLY A 1 100 ? 5.372 0.251 37.884 1.00 50.50 100 GLY A N 1
ATOM 717 C CA . GLY A 1 100 ? 4.085 0.415 38.555 1.00 50.50 100 GLY A CA 1
ATOM 718 C C . GLY A 1 100 ? 3.002 -0.583 38.140 1.00 50.50 100 GLY A C 1
ATOM 719 O O . GLY A 1 100 ? 1.893 -0.466 38.649 1.00 50.50 100 GLY A O 1
ATOM 720 N N . GLY A 1 101 ? 3.294 -1.541 37.251 1.00 48.44 101 GLY A N 1
ATOM 721 C CA . GLY A 1 101 ? 2.340 -2.581 36.851 1.00 48.44 101 GLY A CA 1
ATOM 722 C C . GLY A 1 101 ? 1.912 -3.461 38.033 1.00 48.44 101 GLY A C 1
ATOM 723 O O . GLY A 1 101 ? 2.694 -4.272 38.525 1.00 48.44 101 GLY A O 1
ATOM 724 N N . ASP A 1 102 ? 0.679 -3.255 38.495 1.00 54.84 102 ASP A N 1
ATOM 725 C CA . ASP A 1 102 ? -0.200 -4.139 39.280 1.00 54.84 102 ASP A CA 1
ATOM 726 C C . ASP A 1 102 ? 0.268 -4.749 40.620 1.00 54.84 102 ASP A C 1
ATOM 728 O O . ASP A 1 102 ? -0.546 -5.325 41.335 1.00 54.84 102 ASP A O 1
ATOM 732 N N . GLY A 1 103 ? 1.517 -4.583 41.060 1.00 46.84 103 GLY A N 1
ATOM 733 C CA . GLY A 1 103 ? 2.014 -5.231 42.289 1.00 46.84 103 GLY A CA 1
ATOM 734 C C . GLY A 1 103 ? 1.899 -4.430 43.598 1.00 46.84 103 GLY A C 1
ATOM 735 O O . GLY A 1 103 ? 2.218 -4.952 44.669 1.00 46.84 103 GLY A O 1
ATOM 736 N N . ALA A 1 104 ? 1.527 -3.147 43.548 1.00 47.22 104 ALA A N 1
ATOM 737 C CA . ALA A 1 104 ? 1.645 -2.252 44.709 1.00 47.22 104 ALA A CA 1
ATOM 738 C C . ALA A 1 104 ? 0.386 -2.171 45.591 1.00 47.22 104 ALA A C 1
ATOM 740 O O . ALA A 1 104 ? 0.484 -1.736 46.739 1.00 47.22 104 ALA A O 1
ATOM 741 N N . ASN A 1 105 ? -0.781 -2.591 45.093 1.00 47.41 105 ASN A N 1
ATOM 742 C CA . ASN A 1 105 ? -2.048 -2.379 45.804 1.00 47.41 105 ASN A CA 1
ATOM 743 C C . ASN A 1 105 ? -2.435 -3.532 46.753 1.00 47.41 105 ASN A C 1
ATOM 745 O O . ASN A 1 105 ? -3.239 -3.334 47.658 1.00 47.41 105 ASN A O 1
ATOM 749 N N . GLU A 1 106 ? -1.831 -4.716 46.613 1.00 52.94 106 GLU A N 1
ATOM 750 C CA . GLU A 1 106 ? -2.138 -5.877 47.469 1.00 52.94 106 GLU A CA 1
ATOM 751 C C . GLU A 1 106 ? -1.461 -5.823 48.847 1.00 52.94 106 GLU A C 1
ATOM 753 O O . GLU A 1 106 ? -1.995 -6.347 49.817 1.00 52.94 106 GLU A O 1
ATOM 758 N N . ARG A 1 107 ? -0.334 -5.112 48.991 1.00 52.91 107 ARG A N 1
ATOM 759 C CA . ARG A 1 107 ? 0.407 -5.044 50.268 1.00 52.91 107 ARG A CA 1
ATOM 760 C C . ARG A 1 107 ? -0.124 -4.039 51.292 1.00 52.91 107 ARG A C 1
ATOM 762 O O . ARG A 1 107 ? 0.399 -3.985 52.397 1.00 52.91 107 ARG A O 1
ATOM 769 N N . ARG A 1 108 ? -1.128 -3.227 50.948 1.00 51.88 108 ARG A N 1
ATOM 770 C CA . ARG A 1 108 ? -1.650 -2.172 51.838 1.00 51.88 108 ARG A CA 1
ATOM 771 C C . ARG A 1 108 ? -2.867 -2.595 52.669 1.00 51.88 108 ARG A C 1
ATOM 773 O O . ARG A 1 108 ? -3.264 -1.851 53.553 1.00 51.88 108 ARG A O 1
ATOM 780 N N . ASN A 1 109 ? -3.448 -3.764 52.401 1.00 50.72 109 ASN A N 1
ATOM 781 C CA . ASN A 1 109 ? -4.638 -4.259 53.104 1.00 50.72 109 ASN A CA 1
ATOM 782 C C . ASN A 1 109 ? -4.330 -5.295 54.206 1.00 50.72 109 ASN A C 1
ATOM 784 O O . ASN A 1 109 ? -5.262 -5.913 54.715 1.00 50.72 109 ASN A O 1
ATOM 788 N N . GLU A 1 110 ? -3.060 -5.492 54.581 1.00 51.72 110 GLU A N 1
ATOM 789 C CA . GLU A 1 110 ? -2.648 -6.482 55.597 1.00 51.72 110 GLU A CA 1
ATOM 790 C C . GLU A 1 110 ? -2.033 -5.884 56.883 1.00 51.72 110 GLU A C 1
ATOM 792 O O . GLU A 1 110 ? -1.532 -6.639 57.715 1.00 51.72 110 GLU A O 1
ATOM 797 N N . GLU A 1 111 ? -2.106 -4.565 57.099 1.00 44.28 111 GLU A N 1
ATOM 798 C CA . GLU A 1 111 ? -1.713 -3.911 58.369 1.00 44.28 111 GLU A CA 1
ATOM 799 C C . GLU A 1 111 ? -2.889 -3.167 59.013 1.00 44.28 111 GLU A C 1
ATOM 801 O O . GLU A 1 111 ? -3.035 -3.270 60.255 1.00 44.28 111 GLU A O 1
#